Protein AF-A0A7J4F9E7-F1 (afdb_monomer_lite)

Radius of gyration: 16.13 Å; chains: 1; bounding box: 40×28×44 Å

Secondary structure (DSSP, 8-state):
-HHHH-TTS------TTT-HHHHHHHT--SSSEEEEEETTEEEEEEES---HHHHHHHHHHHHHHHHHHHHHTEEE-HHHHHHHHHTTTEETTEEEEESSPTTHHHHHHHHSB-TTSSEEETT--

Structure (mmCIF, N/CA/C/O backbone):
data_AF-A0A7J4F9E7-F1
#
_entry.id   AF-A0A7J4F9E7-F1
#
loop_
_atom_site.group_PDB
_atom_site.id
_atom_site.type_symbol
_atom_site.label_atom_id
_atom_site.label_alt_id
_atom_site.label_comp_id
_atom_site.label_asym_id
_atom_site.label_entity_id
_atom_site.label_seq_id
_atom_site.pdbx_PDB_ins_code
_atom_site.Cartn_x
_atom_site.Cartn_y
_atom_site.Cartn_z
_atom_site.occupancy
_atom_site.B_iso_or_equiv
_atom_site.auth_seq_id
_atom_site.auth_comp_id
_atom_site.auth_asym_id
_atom_site.auth_atom_id
_atom_site.pdbx_PDB_model_num
ATOM 1 N N . GLU A 1 1 ? 17.725 -8.819 -1.783 1.00 84.94 1 GLU A N 1
ATOM 2 C CA . GLU A 1 1 ? 17.700 -8.493 -0.337 1.00 84.94 1 GLU A CA 1
ATOM 3 C C . GLU A 1 1 ? 16.327 -8.018 0.154 1.00 84.94 1 GLU A C 1
ATOM 5 O O . GLU A 1 1 ? 15.883 -8.570 1.147 1.00 84.94 1 GLU A O 1
ATOM 10 N N . LEU A 1 2 ? 15.626 -7.083 -0.514 1.00 90.81 2 LEU A N 1
ATOM 11 C CA . LEU A 1 2 ? 14.248 -6.690 -0.135 1.00 90.81 2 LEU A CA 1
ATOM 12 C C . LEU A 1 2 ? 13.309 -7.898 0.024 1.00 90.81 2 LEU A C 1
ATOM 14 O O . LEU A 1 2 ? 12.782 -8.107 1.107 1.00 90.81 2 LEU A O 1
ATOM 18 N N . LYS A 1 3 ? 13.234 -8.772 -0.989 1.00 92.44 3 LYS A N 1
ATOM 19 C CA . LYS A 1 3 ? 12.479 -10.040 -0.933 1.00 92.44 3 LYS A CA 1
ATOM 20 C C . LYS A 1 3 ? 12.821 -10.930 0.273 1.00 92.44 3 LYS A C 1
ATOM 22 O O . LYS A 1 3 ? 11.971 -11.655 0.761 1.00 92.44 3 LYS A O 1
ATOM 27 N N . ARG A 1 4 ? 14.068 -10.889 0.760 1.00 92.44 4 ARG A N 1
ATOM 28 C CA . ARG A 1 4 ? 14.501 -11.675 1.930 1.00 92.44 4 ARG A CA 1
ATOM 29 C C . ARG A 1 4 ? 14.028 -11.047 3.244 1.00 92.44 4 ARG A C 1
ATOM 31 O O . ARG A 1 4 ? 13.776 -11.772 4.193 1.00 92.44 4 ARG A O 1
ATOM 38 N N . ARG A 1 5 ? 13.961 -9.713 3.306 1.00 93.50 5 ARG A N 1
ATOM 39 C CA . ARG A 1 5 ? 13.523 -8.962 4.494 1.00 93.50 5 ARG A CA 1
ATOM 40 C C . ARG A 1 5 ? 12.004 -8.860 4.612 1.00 93.50 5 ARG A C 1
ATOM 42 O O . ARG A 1 5 ? 11.517 -8.751 5.725 1.00 93.50 5 ARG A O 1
ATOM 49 N N . HIS A 1 6 ? 11.297 -8.954 3.490 1.00 94.12 6 HIS A N 1
ATOM 50 C CA . HIS A 1 6 ? 9.839 -8.890 3.415 1.00 94.12 6 HIS A CA 1
ATOM 51 C C . HIS A 1 6 ? 9.303 -10.143 2.704 1.00 94.12 6 HIS A C 1
ATOM 53 O O . HIS A 1 6 ? 8.900 -10.058 1.542 1.00 94.12 6 HIS A O 1
ATOM 59 N N . PRO A 1 7 ? 9.368 -11.324 3.350 1.00 93.06 7 PRO A N 1
ATOM 60 C CA . PRO A 1 7 ? 8.967 -12.590 2.731 1.00 93.06 7 PRO A CA 1
ATOM 61 C C . PRO A 1 7 ? 7.466 -12.652 2.412 1.00 93.06 7 PRO A C 1
ATOM 63 O O . PRO A 1 7 ? 7.075 -13.354 1.484 1.00 93.06 7 PRO A O 1
ATOM 66 N N . ASP A 1 8 ? 6.649 -11.881 3.133 1.00 90.62 8 ASP A N 1
ATOM 67 C CA . ASP A 1 8 ? 5.192 -11.835 2.970 1.00 90.62 8 ASP A CA 1
ATOM 68 C C . ASP A 1 8 ? 4.737 -10.905 1.832 1.00 90.62 8 ASP A C 1
ATOM 70 O O . ASP A 1 8 ? 3.548 -10.822 1.525 1.00 90.62 8 ASP A O 1
ATOM 74 N N . VAL A 1 9 ? 5.674 -10.196 1.192 1.00 93.38 9 VAL A N 1
ATOM 75 C CA . VAL A 1 9 ? 5.394 -9.310 0.059 1.00 93.38 9 VAL A CA 1
ATOM 76 C C . VAL A 1 9 ? 5.830 -9.999 -1.234 1.00 93.38 9 VAL A C 1
ATOM 78 O O . VAL A 1 9 ? 7.023 -10.260 -1.411 1.00 93.38 9 VAL A O 1
ATOM 81 N N . PRO A 1 10 ? 4.910 -10.284 -2.173 1.00 94.31 10 PRO A N 1
ATOM 82 C CA . PRO A 1 10 ? 5.269 -10.847 -3.468 1.00 94.31 10 PRO A CA 1
ATOM 83 C C . PRO A 1 10 ? 6.148 -9.888 -4.281 1.00 94.31 10 PRO A C 1
ATOM 85 O O . PRO A 1 10 ? 5.839 -8.708 -4.432 1.00 94.31 10 PRO A O 1
ATOM 88 N N . PHE A 1 11 ? 7.235 -10.420 -4.844 1.00 95.38 11 PHE A N 1
ATOM 89 C CA . PHE A 1 11 ? 8.083 -9.719 -5.809 1.00 95.38 11 PHE A CA 1
ATOM 90 C C . PHE A 1 11 ? 8.081 -10.490 -7.120 1.00 95.38 11 PHE A C 1
ATOM 92 O O . PHE A 1 11 ? 8.497 -11.652 -7.153 1.00 95.38 11 PHE A O 1
ATOM 99 N N . GLU A 1 12 ? 7.685 -9.810 -8.188 1.00 94.12 12 GLU A N 1
ATOM 100 C CA . GLU A 1 12 ? 7.637 -10.348 -9.540 1.00 94.12 12 GLU A CA 1
ATOM 101 C C . GLU A 1 12 ? 8.509 -9.491 -10.458 1.00 94.12 12 GLU A C 1
ATOM 103 O O . GLU A 1 12 ? 8.449 -8.261 -10.420 1.00 94.12 12 GLU A O 1
ATOM 108 N N . MET A 1 13 ? 9.362 -10.144 -11.249 1.00 93.69 13 MET A N 1
ATOM 109 C CA . MET A 1 13 ? 10.091 -9.489 -12.332 1.00 93.69 13 MET A CA 1
ATOM 110 C C . MET A 1 13 ? 9.351 -9.778 -13.627 1.00 93.69 13 MET A C 1
ATOM 112 O O . MET A 1 13 ? 9.126 -10.940 -13.957 1.00 93.69 13 MET A O 1
ATOM 116 N N . VAL A 1 14 ? 8.998 -8.721 -14.348 1.00 94.06 14 VAL A N 1
ATOM 117 C CA . VAL A 1 14 ? 8.231 -8.808 -15.589 1.00 94.06 14 VAL A CA 1
ATOM 118 C C . VAL A 1 14 ? 9.104 -8.318 -16.736 1.00 94.06 14 VAL A C 1
ATOM 120 O O . VAL A 1 14 ? 9.649 -7.217 -16.677 1.00 94.06 14 VAL A O 1
ATOM 123 N N . ASP A 1 15 ? 9.214 -9.137 -17.778 1.00 94.88 15 ASP A N 1
ATOM 124 C CA . ASP A 1 15 ? 9.768 -8.738 -19.070 1.00 94.88 15 ASP A CA 1
ATOM 125 C C . ASP A 1 15 ? 8.682 -7.990 -19.862 1.00 94.88 15 ASP A C 1
ATOM 127 O O . ASP A 1 15 ? 7.685 -8.577 -20.287 1.00 94.88 15 ASP A O 1
ATOM 131 N N . VAL A 1 16 ? 8.840 -6.676 -20.011 1.00 94.44 16 VAL A N 1
ATOM 132 C CA . VAL A 1 16 ? 7.828 -5.822 -20.651 1.00 94.44 16 VAL A CA 1
ATOM 133 C C . VAL A 1 16 ? 7.722 -6.050 -22.156 1.00 94.44 16 VAL A C 1
ATOM 135 O O . VAL A 1 16 ? 6.640 -5.850 -22.705 1.00 94.44 16 VAL A O 1
ATOM 138 N N . ASP A 1 17 ? 8.786 -6.535 -22.802 1.00 93.62 17 ASP A N 1
ATOM 139 C CA . ASP A 1 17 ? 8.789 -6.822 -24.239 1.00 93.62 17 ASP A CA 1
ATOM 140 C C . ASP A 1 17 ? 7.937 -8.062 -24.540 1.00 93.62 17 ASP A C 1
ATOM 142 O O . ASP A 1 17 ? 7.280 -8.153 -25.577 1.00 93.62 17 ASP A O 1
ATOM 146 N N . ARG A 1 18 ? 7.888 -9.009 -23.593 1.00 96.81 18 ARG A N 1
ATOM 147 C CA . ARG A 1 18 ? 7.022 -10.200 -23.659 1.00 96.81 18 ARG A CA 1
ATOM 148 C C . ARG A 1 18 ? 5.598 -9.954 -23.167 1.00 96.81 18 ARG A C 1
ATOM 150 O O . ARG A 1 18 ?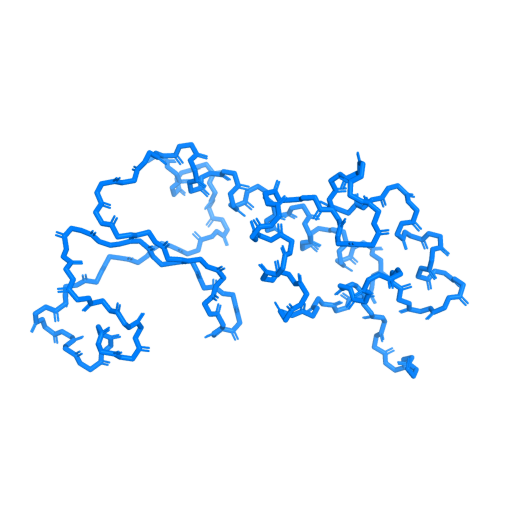 4.707 -10.744 -23.472 1.00 96.81 18 ARG A O 1
ATOM 157 N N . HIS A 1 19 ? 5.376 -8.884 -22.406 1.00 94.62 19 HIS A N 1
ATOM 158 C CA . HIS A 1 19 ? 4.084 -8.552 -21.804 1.00 94.62 19 HIS A CA 1
ATOM 159 C C . HIS A 1 19 ? 3.662 -7.093 -22.083 1.00 94.62 19 HIS A C 1
ATOM 161 O O . HIS A 1 19 ? 3.389 -6.343 -21.136 1.00 94.62 19 HIS A O 1
ATOM 167 N N . PRO A 1 20 ? 3.547 -6.676 -23.361 1.00 92.94 20 PRO A N 1
ATOM 168 C CA . PRO A 1 20 ? 3.282 -5.282 -23.727 1.00 92.94 20 PRO A CA 1
ATOM 169 C C . PRO A 1 20 ? 1.936 -4.768 -23.197 1.00 92.94 20 PRO A C 1
ATOM 171 O O . PRO A 1 20 ? 1.852 -3.636 -22.724 1.00 92.94 20 PRO A O 1
ATOM 174 N N . ASP A 1 21 ? 0.895 -5.608 -23.166 1.00 93.88 21 ASP A N 1
ATOM 175 C CA . ASP A 1 21 ? -0.412 -5.233 -22.607 1.00 93.88 21 ASP A CA 1
ATOM 176 C C . ASP A 1 21 ? -0.334 -4.925 -21.109 1.00 93.88 21 ASP A C 1
ATOM 178 O O . ASP A 1 21 ? -0.999 -4.018 -20.607 1.00 93.88 21 ASP A O 1
ATOM 182 N N . LEU A 1 22 ? 0.477 -5.686 -20.368 1.00 91.88 22 LEU A N 1
ATOM 183 C CA . LEU A 1 22 ? 0.668 -5.468 -18.938 1.00 91.88 22 LEU A CA 1
ATOM 184 C C . LEU A 1 22 ? 1.453 -4.175 -18.698 1.00 91.88 22 LEU A C 1
ATOM 186 O O . LEU A 1 22 ? 1.057 -3.377 -17.846 1.00 91.88 22 LEU A O 1
ATOM 190 N N . ALA A 1 23 ? 2.506 -3.941 -19.485 1.00 91.88 23 ALA A N 1
ATOM 191 C CA . ALA A 1 23 ? 3.266 -2.696 -19.465 1.00 91.88 23 ALA A CA 1
ATOM 192 C C . ALA A 1 23 ? 2.357 -1.486 -19.741 1.00 91.88 23 ALA A C 1
ATOM 194 O O . ALA A 1 23 ? 2.328 -0.551 -18.938 1.00 91.88 23 ALA A O 1
ATOM 195 N N . ALA A 1 24 ? 1.529 -1.548 -20.790 1.00 91.81 24 ALA A N 1
ATOM 196 C CA . ALA A 1 24 ? 0.576 -0.500 -21.145 1.00 91.81 24 ALA A CA 1
ATOM 197 C C . ALA A 1 24 ? -0.468 -0.257 -20.041 1.00 91.81 24 ALA A C 1
ATOM 199 O O . ALA A 1 24 ? -0.643 0.879 -19.600 1.00 91.81 24 ALA A O 1
ATOM 200 N N . ARG A 1 25 ? -1.109 -1.315 -19.513 1.00 91.25 25 ARG A N 1
ATOM 201 C CA . ARG A 1 25 ? -2.088 -1.203 -18.408 1.00 91.25 25 ARG A CA 1
ATOM 202 C C . ARG A 1 25 ? -1.503 -0.532 -17.169 1.00 91.25 25 ARG A C 1
ATOM 204 O O . ARG A 1 25 ? -2.200 0.202 -16.468 1.00 91.25 25 ARG A O 1
ATOM 211 N N . HIS A 1 26 ? -0.232 -0.789 -16.881 1.00 91.62 26 HIS A N 1
ATOM 212 C CA . HIS A 1 26 ? 0.441 -0.202 -15.733 1.00 91.62 26 HIS A CA 1
ATOM 213 C C . HIS A 1 26 ? 1.160 1.121 -16.036 1.00 91.62 26 HIS A C 1
ATOM 215 O O . HIS A 1 26 ? 1.621 1.759 -15.085 1.00 91.62 26 HIS A O 1
ATOM 221 N N . GLY A 1 27 ? 1.170 1.587 -17.289 1.00 89.69 27 GLY A N 1
ATOM 222 C CA . GLY A 1 27 ? 1.801 2.840 -17.713 1.00 89.69 27 GLY A CA 1
ATOM 223 C C . GLY A 1 27 ? 3.329 2.791 -17.676 1.00 89.69 27 GLY A C 1
ATOM 224 O O . GLY A 1 27 ? 3.962 3.748 -17.237 1.00 89.69 27 GLY A O 1
ATOM 225 N N . VAL A 1 28 ? 3.925 1.653 -18.041 1.00 93.19 28 VAL A N 1
ATOM 226 C CA . VAL A 1 28 ? 5.381 1.504 -18.161 1.00 93.19 28 VAL A CA 1
ATOM 227 C C . VAL A 1 28 ? 5.808 1.934 -19.559 1.00 93.19 28 VAL A C 1
ATOM 229 O O . VAL A 1 28 ? 5.612 1.205 -20.523 1.00 93.19 28 VAL A O 1
ATOM 232 N N . GLU A 1 29 ? 6.403 3.120 -19.649 1.00 90.06 29 GLU A N 1
ATOM 233 C CA . GLU A 1 29 ? 6.900 3.696 -20.910 1.00 90.06 29 GLU A CA 1
ATOM 234 C C . GLU A 1 29 ? 8.419 3.540 -21.077 1.00 90.06 29 GLU A C 1
ATOM 236 O O . GLU A 1 29 ? 8.953 3.692 -22.170 1.00 90.06 29 GLU A O 1
ATOM 241 N N . SER A 1 30 ? 9.137 3.254 -19.989 1.00 90.25 30 SER A N 1
ATOM 242 C CA . SER A 1 30 ? 10.586 3.046 -20.000 1.00 90.25 30 SER A CA 1
ATOM 243 C C . SER A 1 30 ? 11.014 2.073 -18.905 1.00 90.25 30 SER A C 1
ATOM 245 O O . SER A 1 30 ? 10.376 1.973 -17.853 1.00 90.25 30 SER A O 1
ATOM 247 N N . VAL A 1 31 ? 12.110 1.358 -19.161 1.00 92.56 31 VAL A N 1
ATOM 248 C CA . VAL A 1 31 ? 12.748 0.438 -18.212 1.00 92.56 31 VAL A CA 1
ATOM 249 C C . VAL A 1 31 ? 14.077 1.014 -17.701 1.00 92.56 31 VAL A C 1
ATOM 251 O O . VAL A 1 31 ? 14.758 1.720 -18.445 1.00 92.56 31 VAL A O 1
ATOM 254 N N . PRO A 1 32 ? 14.482 0.714 -16.450 1.00 93.38 32 PRO A N 1
ATOM 255 C CA . PRO A 1 32 ? 13.752 -0.070 -15.449 1.00 93.38 32 PRO A CA 1
ATOM 256 C C . PRO A 1 32 ? 12.585 0.711 -14.822 1.00 93.38 32 PRO A C 1
ATOM 258 O O . PRO A 1 32 ? 12.648 1.930 -14.684 1.00 93.38 32 PRO A O 1
ATOM 261 N N . ALA A 1 33 ? 11.544 -0.003 -14.386 1.00 93.88 33 ALA A N 1
ATOM 262 C CA . ALA A 1 33 ? 10.432 0.556 -13.619 1.00 93.88 33 ALA A CA 1
ATOM 263 C C . ALA A 1 33 ? 10.068 -0.360 -12.442 1.00 93.88 33 ALA A C 1
ATOM 265 O O . ALA A 1 33 ? 10.157 -1.582 -12.541 1.00 93.88 33 ALA A O 1
ATOM 266 N N . VAL A 1 34 ? 9.642 0.233 -11.326 1.00 95.38 34 VAL A N 1
ATOM 267 C CA . VAL A 1 34 ? 9.121 -0.493 -10.157 1.00 95.38 34 VAL A CA 1
ATOM 268 C C . VAL A 1 34 ? 7.726 0.017 -9.842 1.00 95.38 34 VAL A C 1
ATOM 270 O O . VAL A 1 34 ? 7.517 1.218 -9.660 1.00 95.38 34 VAL A O 1
ATOM 273 N N . ILE A 1 35 ? 6.766 -0.899 -9.745 1.00 95.56 35 ILE A N 1
ATOM 274 C CA . ILE A 1 35 ? 5.367 -0.581 -9.466 1.00 95.56 35 ILE A CA 1
ATOM 275 C C . ILE A 1 35 ? 4.948 -1.312 -8.201 1.00 95.56 35 ILE A C 1
ATOM 277 O O . ILE A 1 35 ? 5.108 -2.522 -8.089 1.00 95.56 35 ILE A O 1
ATOM 281 N N . VAL A 1 36 ? 4.415 -0.559 -7.243 1.00 95.75 36 VAL A N 1
ATOM 282 C CA . VAL A 1 36 ? 3.866 -1.105 -6.001 1.00 95.75 36 VAL A CA 1
ATOM 283 C C . VAL A 1 36 ? 2.356 -1.172 -6.149 1.00 95.75 36 VAL A C 1
ATOM 285 O O . VAL A 1 36 ? 1.714 -0.149 -6.396 1.00 95.75 36 VAL A O 1
ATOM 288 N N . VAL A 1 37 ? 1.797 -2.368 -5.992 1.00 94.94 37 VAL A N 1
ATOM 289 C CA . VAL A 1 37 ? 0.366 -2.652 -6.151 1.00 94.94 37 VAL A CA 1
ATOM 290 C C . VAL A 1 37 ? -0.184 -3.222 -4.847 1.00 94.94 37 VAL A C 1
ATOM 292 O O . VAL A 1 37 ? 0.504 -3.970 -4.158 1.00 94.94 37 VAL A O 1
ATOM 295 N N . ARG A 1 38 ? -1.424 -2.868 -4.508 1.00 94.38 38 ARG A N 1
ATOM 296 C CA . ARG A 1 38 ? -2.190 -3.443 -3.396 1.00 94.38 38 ARG A CA 1
ATOM 297 C C . ARG A 1 38 ? -3.620 -3.669 -3.860 1.00 94.38 38 ARG A C 1
ATOM 299 O O . ARG A 1 38 ? -4.231 -2.727 -4.349 1.00 94.38 38 ARG A O 1
ATOM 306 N N . ASP A 1 39 ? -4.148 -4.880 -3.713 1.00 92.69 39 ASP A N 1
ATOM 307 C CA . ASP A 1 39 ? -5.523 -5.232 -4.109 1.00 92.69 39 ASP A CA 1
ATOM 308 C C . ASP A 1 39 ? -5.871 -4.802 -5.554 1.00 92.69 39 ASP A C 1
ATOM 310 O O . ASP A 1 39 ? -6.956 -4.302 -5.832 1.00 92.69 39 ASP A O 1
ATOM 314 N N . GLY A 1 40 ? -4.908 -4.922 -6.478 1.00 91.81 40 GLY A N 1
ATOM 315 C CA . GLY A 1 40 ? -5.038 -4.481 -7.876 1.00 91.81 40 GLY A CA 1
ATOM 316 C C . GLY A 1 40 ? -4.844 -2.975 -8.115 1.00 91.81 40 GLY A C 1
ATOM 317 O O . GLY A 1 40 ? -4.654 -2.552 -9.254 1.00 91.81 40 GLY A O 1
ATOM 318 N N . ASP A 1 41 ? -4.804 -2.153 -7.066 1.00 93.31 41 ASP A N 1
ATOM 319 C CA . ASP A 1 41 ? -4.577 -0.713 -7.160 1.00 93.31 41 ASP A CA 1
ATOM 320 C C . ASP A 1 41 ? -3.086 -0.350 -7.131 1.00 93.31 41 ASP A C 1
ATOM 322 O O . ASP A 1 41 ? -2.345 -0.710 -6.214 1.00 93.31 41 ASP A O 1
ATOM 326 N N . VAL A 1 42 ? -2.644 0.476 -8.083 1.00 95.50 42 VAL A N 1
ATOM 327 C CA . VAL A 1 42 ? -1.270 1.006 -8.090 1.00 95.50 42 VAL A CA 1
ATOM 328 C C . VAL A 1 42 ? -1.079 2.043 -6.980 1.00 95.50 42 VAL A C 1
ATOM 330 O O . VAL A 1 42 ? -1.610 3.149 -7.051 1.00 95.50 42 VAL A O 1
ATOM 333 N N . MET A 1 43 ? -0.280 1.722 -5.968 1.00 96.06 43 MET A N 1
ATOM 334 C CA . MET A 1 43 ? 0.038 2.624 -4.858 1.00 96.06 43 MET A CA 1
ATOM 335 C C . MET A 1 43 ? 1.134 3.626 -5.217 1.00 96.06 43 MET A C 1
ATOM 337 O O . MET A 1 43 ? 1.039 4.796 -4.849 1.00 96.06 43 MET A O 1
ATOM 341 N N . GLN A 1 44 ? 2.167 3.177 -5.933 1.00 95.50 44 GLN A N 1
ATOM 342 C CA . GLN A 1 44 ? 3.277 4.022 -6.365 1.00 95.50 44 GLN A CA 1
ATOM 343 C C . GLN A 1 44 ? 3.925 3.477 -7.636 1.00 95.50 44 GLN A C 1
ATOM 345 O O . GLN A 1 44 ? 3.990 2.263 -7.832 1.00 95.50 44 GLN A O 1
ATOM 350 N N . ARG A 1 45 ? 4.453 4.386 -8.460 1.00 94.88 45 ARG A N 1
ATOM 351 C CA . ARG A 1 45 ? 5.323 4.066 -9.595 1.00 94.88 45 ARG A CA 1
ATOM 352 C C . ARG A 1 45 ? 6.677 4.739 -9.422 1.00 94.88 45 ARG A C 1
ATOM 354 O O . ARG A 1 45 ? 6.754 5.898 -9.017 1.00 94.88 45 ARG A O 1
ATOM 361 N N . PHE A 1 46 ? 7.731 4.015 -9.757 1.00 93.69 46 PHE A N 1
ATOM 362 C CA . PHE A 1 46 ? 9.079 4.537 -9.888 1.00 93.69 46 PHE A CA 1
ATOM 363 C C . PHE A 1 46 ? 9.554 4.261 -11.308 1.00 93.69 46 PHE A C 1
ATOM 365 O O . PHE A 1 46 ? 9.641 3.101 -11.706 1.00 93.69 46 PHE A O 1
ATOM 372 N N . THR A 1 47 ? 9.855 5.321 -12.048 1.00 92.31 47 THR A N 1
ATOM 373 C CA . THR A 1 47 ? 10.437 5.235 -13.389 1.00 92.31 47 THR A CA 1
ATOM 374 C C . THR A 1 47 ? 11.935 5.493 -13.289 1.00 92.31 47 THR A C 1
ATOM 376 O O . THR A 1 47 ? 12.356 6.444 -12.626 1.00 92.31 47 THR A O 1
ATOM 379 N N . GLY A 1 48 ? 12.733 4.645 -13.932 1.00 90.06 48 GLY A N 1
ATOM 380 C CA . GLY A 1 48 ? 14.187 4.679 -13.866 1.00 90.06 48 GLY A CA 1
ATOM 381 C C . GLY A 1 48 ? 14.762 4.042 -12.592 1.00 90.06 48 GLY A C 1
ATOM 382 O O . GLY A 1 48 ? 14.046 3.418 -11.801 1.00 90.06 48 GLY A O 1
ATOM 383 N N . PRO A 1 49 ? 16.084 4.175 -12.381 1.00 91.19 49 PRO A N 1
ATOM 384 C CA . PRO A 1 49 ? 16.758 3.608 -11.219 1.00 91.19 49 PRO A CA 1
ATOM 385 C C . PRO A 1 49 ? 16.165 4.125 -9.901 1.00 91.19 49 PRO A C 1
ATOM 387 O O . PRO A 1 49 ? 16.147 5.327 -9.631 1.00 91.19 49 PRO A O 1
ATOM 390 N N . VAL A 1 50 ? 15.705 3.209 -9.046 1.00 91.81 50 VAL A N 1
ATOM 391 C CA . VAL A 1 50 ? 15.133 3.536 -7.736 1.00 91.81 50 VAL A CA 1
ATOM 392 C C . VAL A 1 50 ? 16.066 3.104 -6.610 1.00 91.81 50 VAL A C 1
ATOM 394 O O . VAL A 1 50 ? 16.585 1.990 -6.588 1.00 91.81 50 VAL A O 1
ATOM 397 N N . GLN A 1 51 ? 16.257 3.986 -5.628 1.00 93.19 51 GLN A N 1
ATOM 398 C CA . GLN A 1 51 ? 16.965 3.628 -4.404 1.00 93.19 51 GLN A CA 1
ATOM 399 C C . GLN A 1 51 ? 16.144 2.620 -3.602 1.00 93.19 51 GLN A C 1
ATOM 401 O O . GLN A 1 51 ? 14.981 2.872 -3.279 1.00 93.19 51 GLN A O 1
ATOM 406 N N . ARG A 1 52 ? 16.789 1.526 -3.198 1.00 92.44 52 ARG A N 1
ATOM 407 C CA . ARG A 1 52 ? 16.205 0.469 -2.364 1.00 92.44 52 ARG A CA 1
ATOM 408 C C . ARG A 1 52 ? 15.411 1.017 -1.170 1.00 92.44 52 ARG A C 1
ATOM 410 O O . ARG A 1 52 ? 14.274 0.605 -0.967 1.00 92.44 52 ARG A O 1
ATOM 417 N N . ALA A 1 53 ? 15.976 1.981 -0.441 1.00 93.25 53 ALA A N 1
ATOM 41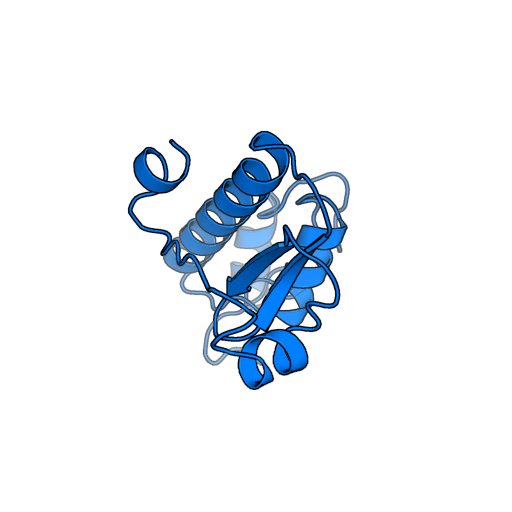8 C CA . ALA A 1 53 ? 15.350 2.578 0.740 1.00 93.25 53 ALA A CA 1
ATOM 419 C C . ALA A 1 53 ? 13.960 3.176 0.454 1.00 93.25 53 ALA A C 1
ATOM 421 O O . ALA A 1 53 ? 13.076 3.111 1.301 1.00 93.25 53 ALA A O 1
ATOM 422 N N . ARG A 1 54 ? 13.727 3.713 -0.754 1.00 93.69 54 ARG A N 1
ATOM 423 C CA . ARG A 1 54 ? 12.415 4.268 -1.126 1.00 93.69 54 ARG A CA 1
ATOM 424 C C . ARG A 1 54 ? 11.351 3.188 -1.282 1.00 93.69 54 ARG A C 1
ATOM 426 O O . ARG A 1 54 ? 10.202 3.432 -0.929 1.00 93.69 54 ARG A O 1
ATOM 433 N N . VAL A 1 55 ? 11.727 2.027 -1.817 1.00 94.94 55 VAL A N 1
ATOM 434 C CA . VAL A 1 55 ? 10.825 0.874 -1.935 1.00 94.94 55 VAL A CA 1
ATOM 435 C C . VAL A 1 55 ? 10.576 0.277 -0.549 1.00 94.94 55 VAL A C 1
ATOM 437 O O . VAL A 1 55 ? 9.431 0.021 -0.198 1.00 94.94 55 VAL A O 1
ATOM 440 N N . GLU A 1 56 ? 11.624 0.160 0.270 1.00 95.62 56 GLU A N 1
ATOM 441 C CA . GLU A 1 56 ? 11.546 -0.345 1.648 1.00 95.62 56 GLU A CA 1
ATOM 442 C C . GLU A 1 56 ? 10.597 0.495 2.517 1.00 95.62 56 GLU A C 1
ATOM 444 O O . GLU A 1 56 ? 9.673 -0.052 3.102 1.00 95.62 56 GLU A O 1
ATOM 449 N N . THR A 1 57 ? 10.690 1.833 2.485 1.00 95.44 57 THR A N 1
ATOM 450 C CA . THR A 1 57 ? 9.756 2.708 3.224 1.00 95.44 57 THR A CA 1
ATOM 451 C C . THR A 1 57 ? 8.284 2.484 2.852 1.00 95.44 57 THR A C 1
ATOM 453 O O . THR A 1 57 ? 7.402 2.659 3.697 1.00 95.44 57 THR A O 1
ATOM 456 N N . LEU A 1 58 ? 7.985 2.137 1.594 1.00 96.38 58 LEU A N 1
ATOM 457 C CA . LEU A 1 58 ? 6.611 1.841 1.179 1.00 96.38 58 LEU A CA 1
ATOM 458 C C . LEU A 1 58 ? 6.131 0.497 1.703 1.00 96.38 58 LEU A C 1
ATOM 460 O O . LEU A 1 58 ? 4.978 0.403 2.119 1.00 96.38 58 LEU A O 1
ATOM 464 N N . ILE A 1 59 ? 7.006 -0.506 1.700 1.00 96.44 59 ILE A N 1
ATOM 465 C CA . ILE A 1 59 ? 6.698 -1.814 2.268 1.00 96.44 59 ILE A CA 1
ATOM 466 C C . ILE A 1 59 ? 6.442 -1.668 3.772 1.00 96.44 59 ILE A C 1
ATOM 468 O O . ILE A 1 59 ? 5.367 -2.039 4.233 1.00 96.44 59 ILE A O 1
ATOM 472 N N . ASP A 1 60 ? 7.333 -0.989 4.500 1.00 96.44 60 ASP A N 1
ATOM 473 C CA . ASP A 1 60 ? 7.186 -0.727 5.937 1.00 96.44 60 ASP A CA 1
ATOM 474 C C . ASP A 1 60 ? 5.897 0.053 6.260 1.00 96.44 60 ASP A C 1
ATOM 476 O O . ASP A 1 60 ? 5.267 -0.118 7.306 1.00 96.44 60 ASP A O 1
ATOM 480 N N . LEU A 1 61 ? 5.490 0.985 5.390 1.00 97.25 61 LEU A N 1
ATOM 481 C CA . LEU A 1 61 ? 4.205 1.674 5.523 1.00 97.25 61 LEU A CA 1
ATOM 482 C C . LEU A 1 61 ? 3.033 0.706 5.327 1.00 97.25 61 LEU A C 1
ATOM 484 O O . LEU A 1 61 ? 2.103 0.737 6.133 1.00 97.25 61 LEU A O 1
ATOM 488 N N . GLY A 1 62 ? 3.077 -0.127 4.287 1.00 96.81 62 GLY A N 1
ATOM 489 C CA . GLY A 1 62 ? 2.069 -1.147 4.016 1.00 96.81 62 GLY A CA 1
ATOM 490 C C . GLY A 1 62 ? 1.904 -2.100 5.195 1.00 96.81 62 GLY A C 1
ATOM 491 O O . GLY A 1 62 ? 0.811 -2.201 5.740 1.00 96.81 62 GLY A O 1
ATOM 492 N N . GLU A 1 63 ? 2.993 -2.701 5.671 1.00 96.19 63 GLU A N 1
ATOM 493 C CA . GLU A 1 63 ? 2.997 -3.631 6.806 1.00 96.19 63 GLU A CA 1
ATOM 494 C C . GLU A 1 63 ? 2.422 -3.003 8.084 1.00 96.19 63 GLU A C 1
ATOM 496 O O . GLU A 1 63 ? 1.602 -3.623 8.768 1.00 96.19 63 GLU A O 1
ATOM 501 N N . ARG A 1 64 ? 2.786 -1.749 8.397 1.00 96.44 64 ARG A N 1
ATOM 502 C CA . ARG A 1 64 ? 2.223 -1.015 9.546 1.00 96.44 64 ARG A CA 1
ATOM 503 C C . ARG A 1 64 ? 0.724 -0.774 9.400 1.00 96.44 64 ARG A C 1
ATOM 505 O O . ARG A 1 64 ? -0.019 -0.934 10.369 1.00 96.44 64 ARG A O 1
ATOM 512 N N . VAL A 1 65 ? 0.279 -0.365 8.212 1.00 97.69 65 VAL A N 1
ATOM 513 C CA . VAL A 1 65 ? -1.135 -0.093 7.921 1.00 97.69 65 VAL A CA 1
ATOM 514 C C . VAL A 1 65 ? -1.952 -1.388 7.977 1.00 97.69 65 VAL A C 1
ATOM 516 O O . VAL A 1 65 ? -2.972 -1.415 8.662 1.00 97.69 65 VAL A O 1
ATOM 519 N N . GLU A 1 66 ? -1.482 -2.466 7.352 1.00 96.81 66 GLU A N 1
ATOM 520 C CA . GLU A 1 66 ? -2.113 -3.794 7.380 1.00 96.81 66 GLU A CA 1
ATOM 521 C C . GLU A 1 66 ? -2.204 -4.357 8.800 1.00 96.81 66 GLU A C 1
ATOM 523 O O . GLU A 1 66 ? -3.265 -4.801 9.242 1.00 96.81 66 GLU A O 1
ATOM 528 N N . SER A 1 67 ? -1.108 -4.284 9.560 1.00 97.19 67 SER A N 1
ATOM 529 C CA . SER A 1 67 ? -1.074 -4.768 10.944 1.00 97.19 67 SER A CA 1
ATOM 530 C C . SER A 1 67 ? -2.076 -4.022 11.820 1.00 97.19 67 SER A C 1
ATOM 532 O O . SER A 1 67 ? -2.815 -4.637 12.588 1.00 97.19 67 SER A O 1
ATOM 534 N N . PHE A 1 68 ? -2.162 -2.698 11.677 1.00 98.06 68 PHE A N 1
ATOM 535 C CA . PHE A 1 68 ? -3.131 -1.897 12.418 1.00 98.06 68 PHE A CA 1
ATOM 536 C C . PHE A 1 68 ? -4.576 -2.203 12.011 1.00 98.06 68 PHE A C 1
ATOM 538 O O . PHE A 1 68 ? -5.452 -2.305 12.874 1.00 98.06 68 PHE A O 1
ATOM 545 N N . ALA A 1 69 ? -4.837 -2.371 10.713 1.00 97.56 69 ALA A N 1
ATOM 546 C CA . ALA A 1 69 ? -6.159 -2.725 10.213 1.00 97.56 69 ALA A CA 1
ATOM 547 C C . ALA A 1 69 ? -6.633 -4.065 10.791 1.00 97.56 69 ALA A C 1
ATOM 549 O O . ALA A 1 69 ? -7.738 -4.147 11.331 1.00 97.56 69 ALA A O 1
ATOM 550 N N . ARG A 1 70 ? -5.746 -5.068 10.802 1.00 96.44 70 ARG A N 1
ATOM 551 C CA . ARG A 1 70 ? -5.985 -6.376 11.423 1.00 96.44 70 ARG A CA 1
ATOM 552 C C . ARG A 1 70 ? -6.300 -6.257 12.914 1.00 96.44 70 ARG A C 1
ATOM 554 O O . ARG A 1 70 ? -7.319 -6.773 13.359 1.00 96.44 70 ARG A O 1
ATOM 561 N N . LEU A 1 71 ? -5.470 -5.538 13.674 1.00 96.31 71 LEU A N 1
ATOM 562 C CA . LEU A 1 71 ? -5.648 -5.359 15.123 1.00 96.31 71 LEU A CA 1
ATOM 563 C C . LEU A 1 71 ? -6.945 -4.626 15.487 1.00 96.31 71 LEU A C 1
ATOM 565 O O . LEU A 1 71 ? -7.511 -4.856 16.551 1.00 96.31 71 LEU A O 1
ATOM 569 N N . THR A 1 72 ? -7.414 -3.729 14.620 1.00 95.62 72 THR A N 1
ATOM 570 C CA . THR A 1 72 ? -8.617 -2.920 14.869 1.00 95.62 72 THR A CA 1
ATOM 571 C C . THR A 1 72 ? -9.887 -3.486 14.237 1.00 95.62 72 THR A C 1
ATOM 573 O O . THR A 1 72 ? -10.960 -2.902 14.422 1.00 95.62 72 THR A O 1
ATOM 576 N N . GLY A 1 73 ? -9.788 -4.599 13.500 1.00 95.38 73 GLY A N 1
ATOM 577 C CA . GLY A 1 73 ? -10.905 -5.170 12.747 1.00 95.38 73 GLY A CA 1
ATOM 578 C C . GLY A 1 73 ? -11.452 -4.200 11.696 1.00 95.38 73 GLY A C 1
ATOM 579 O O . GLY A 1 73 ? -12.667 -4.047 11.559 1.00 95.38 73 GLY A O 1
ATOM 580 N N . THR A 1 74 ? -10.569 -3.474 11.007 1.00 97.31 74 THR A N 1
ATOM 581 C CA . THR A 1 74 ? -10.942 -2.496 9.978 1.00 97.31 74 THR A CA 1
ATOM 582 C C . THR A 1 74 ? -10.466 -2.909 8.591 1.00 97.31 74 THR A C 1
ATOM 584 O O . THR A 1 74 ? -9.519 -3.667 8.422 1.00 97.31 74 THR A O 1
ATOM 587 N N . THR A 1 75 ? -11.147 -2.379 7.583 1.00 96.88 75 THR A N 1
ATOM 588 C CA . THR A 1 75 ? -10.737 -2.404 6.180 1.00 96.88 75 THR A CA 1
ATOM 589 C C . THR A 1 75 ? -9.917 -1.157 5.860 1.00 96.88 75 THR A C 1
ATOM 591 O O . THR A 1 75 ? -10.058 -0.123 6.524 1.00 96.88 75 THR A O 1
ATOM 594 N N . ILE A 1 76 ? -9.070 -1.247 4.833 1.00 97.44 76 ILE A N 1
ATOM 595 C CA . ILE A 1 76 ? -8.215 -0.146 4.383 1.00 97.44 76 ILE A CA 1
ATOM 596 C C . ILE A 1 76 ? -8.736 0.396 3.055 1.00 97.44 76 ILE A C 1
ATOM 598 O O . ILE A 1 76 ? -8.827 -0.322 2.060 1.00 97.44 76 ILE A O 1
ATOM 602 N N . ARG A 1 77 ? -9.018 1.697 3.013 1.00 96.94 77 ARG A N 1
ATOM 603 C CA . ARG A 1 77 ? -9.473 2.392 1.809 1.00 96.94 77 ARG A CA 1
ATOM 604 C C . ARG A 1 77 ? -8.288 2.801 0.926 1.00 96.94 77 ARG A C 1
ATOM 606 O O . ARG A 1 77 ? -7.614 3.794 1.214 1.00 96.94 77 ARG A O 1
ATOM 613 N N . ASN A 1 78 ? -8.084 2.094 -0.190 1.00 97.12 78 ASN A N 1
ATOM 614 C CA . ASN A 1 78 ? -6.976 2.322 -1.137 1.00 97.12 78 ASN A CA 1
ATOM 615 C C . ASN A 1 78 ? -6.858 3.770 -1.628 1.00 97.12 78 ASN A C 1
ATOM 617 O O . ASN A 1 78 ? -5.751 4.299 -1.742 1.00 97.12 78 ASN A O 1
ATOM 621 N N . SER A 1 79 ? -7.981 4.457 -1.855 1.00 96.50 79 SER A N 1
ATOM 622 C CA . SER A 1 79 ? -7.966 5.862 -2.282 1.00 96.50 79 SER A CA 1
ATOM 623 C C . SER A 1 79 ? -7.341 6.802 -1.242 1.00 96.50 79 SER A C 1
ATOM 625 O O . SER A 1 79 ? -6.711 7.794 -1.609 1.00 96.50 79 SER A O 1
ATOM 627 N N . VAL A 1 80 ? -7.449 6.490 0.054 1.00 97.94 80 VAL A N 1
ATOM 628 C CA . VAL A 1 80 ? -6.785 7.247 1.127 1.00 97.94 80 VAL A CA 1
ATOM 629 C C . VAL A 1 80 ? -5.361 6.755 1.333 1.00 97.94 80 VAL A C 1
ATOM 631 O O . VAL A 1 80 ? -4.476 7.579 1.551 1.00 97.94 80 VAL A O 1
ATOM 634 N N . LEU A 1 81 ? -5.108 5.448 1.214 1.00 98.19 81 LEU A N 1
ATOM 635 C CA . LEU A 1 81 ? -3.755 4.903 1.338 1.00 98.19 81 LEU A CA 1
ATOM 636 C C . LEU A 1 81 ? -2.821 5.518 0.296 1.00 98.19 81 LEU A C 1
ATOM 638 O O . LEU A 1 81 ? -1.718 5.939 0.629 1.00 98.19 81 LEU A O 1
ATOM 642 N N . ARG A 1 82 ? -3.298 5.687 -0.939 1.00 97.75 82 ARG A N 1
ATOM 643 C CA . ARG A 1 82 ? -2.557 6.370 -2.004 1.00 97.75 82 ARG A CA 1
ATOM 644 C C . ARG A 1 82 ? -2.187 7.810 -1.632 1.00 97.75 82 ARG A C 1
ATOM 646 O O . ARG A 1 82 ? -1.073 8.250 -1.907 1.00 97.75 82 ARG A O 1
ATOM 653 N N . LYS A 1 83 ? -3.078 8.531 -0.937 1.00 97.94 83 LYS A N 1
ATOM 654 C CA . LYS A 1 83 ? -2.771 9.866 -0.389 1.00 97.94 83 LYS A CA 1
ATOM 655 C C . LYS A 1 83 ? -1.695 9.785 0.692 1.00 97.94 83 LYS A C 1
ATOM 657 O O . LYS A 1 83 ? -0.757 10.570 0.659 1.00 97.94 83 LYS A O 1
ATOM 662 N N . VAL A 1 84 ? -1.784 8.821 1.610 1.00 98.31 84 VAL A N 1
ATOM 663 C CA . VAL A 1 84 ? -0.774 8.592 2.663 1.00 98.31 84 VAL A CA 1
ATOM 664 C C . VAL A 1 84 ? 0.597 8.289 2.046 1.00 98.31 84 VAL A C 1
ATOM 666 O O . VAL A 1 84 ? 1.597 8.866 2.468 1.00 98.31 84 VAL A O 1
ATOM 669 N N . VAL A 1 85 ? 0.647 7.446 1.011 1.00 97.69 85 VAL 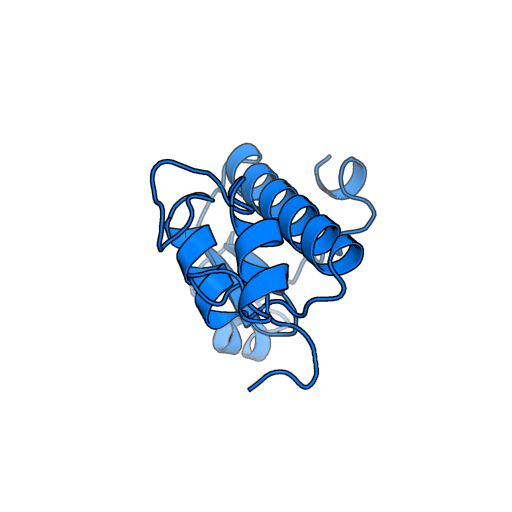A N 1
ATOM 670 C CA . VAL A 1 85 ? 1.857 7.146 0.228 1.00 97.69 85 VAL A CA 1
ATOM 671 C C . VAL A 1 85 ? 2.441 8.423 -0.385 1.00 97.69 85 VAL A C 1
ATOM 673 O O . VAL A 1 85 ? 3.617 8.721 -0.171 1.00 97.69 85 VAL A O 1
ATOM 676 N N . GLY A 1 86 ? 1.619 9.230 -1.067 1.00 96.44 86 GLY A N 1
ATOM 677 C CA . GLY A 1 86 ? 2.035 10.530 -1.613 1.00 96.44 86 GLY A CA 1
ATOM 678 C C . GLY A 1 86 ? 2.512 11.518 -0.540 1.00 96.44 86 GLY A C 1
ATOM 679 O O . GLY A 1 86 ? 3.435 12.298 -0.764 1.00 96.44 86 GLY A O 1
ATOM 680 N N . MET A 1 87 ? 1.958 11.424 0.669 1.00 97.25 87 MET A N 1
ATOM 681 C CA . MET A 1 87 ? 2.347 12.208 1.844 1.00 97.25 87 MET A CA 1
ATOM 682 C C . MET A 1 87 ? 3.512 11.592 2.634 1.00 97.25 87 MET A C 1
ATOM 684 O O . MET A 1 87 ? 3.762 11.996 3.772 1.00 97.25 87 MET A O 1
ATOM 688 N N . ARG A 1 88 ? 4.251 10.644 2.041 1.00 95.88 88 ARG A N 1
ATOM 689 C CA . ARG A 1 88 ? 5.413 9.971 2.648 1.00 95.88 88 ARG A CA 1
ATOM 690 C C . ARG A 1 88 ? 5.077 9.320 3.995 1.00 95.88 88 ARG A C 1
ATOM 692 O O . ARG A 1 88 ? 5.829 9.423 4.956 1.00 95.88 88 ARG A O 1
ATOM 699 N N . GLY A 1 89 ? 3.908 8.693 4.077 1.00 97.38 89 GLY A N 1
ATOM 700 C CA . GLY A 1 89 ? 3.424 8.022 5.279 1.00 97.38 89 GLY A CA 1
ATOM 701 C C . GLY A 1 89 ? 2.720 8.935 6.282 1.00 97.38 89 GLY A C 1
ATOM 702 O O . GLY A 1 89 ? 2.181 8.423 7.260 1.00 97.38 89 GLY A O 1
ATOM 703 N N . ARG A 1 90 ? 2.687 10.259 6.080 1.00 98.00 90 ARG A N 1
ATOM 704 C CA . ARG A 1 90 ? 1.966 11.176 6.977 1.00 98.00 90 ARG A CA 1
ATOM 705 C C . ARG A 1 90 ? 0.456 11.061 6.811 1.00 98.00 90 ARG A C 1
ATOM 707 O O . ARG A 1 90 ? -0.058 10.824 5.719 1.00 98.00 90 ARG A O 1
ATOM 714 N N . CYS A 1 91 ? -0.260 11.230 7.915 1.00 97.50 91 CYS A N 1
ATOM 715 C CA . CYS A 1 91 ? -1.709 11.126 7.954 1.00 97.50 91 CYS A CA 1
ATOM 716 C C . CYS A 1 91 ? -2.362 12.344 7.264 1.00 97.50 91 CYS A C 1
ATOM 718 O O . CYS A 1 91 ? -2.096 13.471 7.679 1.00 97.50 91 CYS A O 1
ATOM 720 N N . PRO A 1 92 ? -3.265 12.163 6.279 1.00 97.62 92 PRO A N 1
ATOM 721 C CA . PRO A 1 92 ? -3.883 13.277 5.557 1.00 97.62 92 PRO A CA 1
ATOM 722 C C . PRO A 1 92 ? -4.657 14.267 6.430 1.00 97.62 92 PRO A C 1
ATOM 724 O O . PRO A 1 92 ? -4.652 15.458 6.152 1.00 97.62 92 PRO A O 1
ATOM 727 N N . CYS A 1 93 ? -5.310 13.791 7.493 1.00 97.12 93 CYS A N 1
ATOM 728 C CA . CYS A 1 93 ? -6.098 14.648 8.379 1.00 97.12 93 CYS A CA 1
ATOM 729 C C . CYS A 1 93 ? -5.322 15.204 9.574 1.00 97.12 93 CYS A C 1
ATOM 731 O O . CYS A 1 93 ? -5.783 16.137 10.221 1.00 97.12 93 CYS A O 1
ATOM 733 N N . ARG A 1 94 ? -4.172 14.608 9.913 1.00 97.00 94 ARG A N 1
ATOM 734 C CA . ARG A 1 94 ? -3.303 15.050 11.013 1.00 97.00 94 ARG A CA 1
ATOM 735 C C . ARG A 1 94 ? -1.841 14.923 10.578 1.00 97.00 94 ARG A C 1
ATOM 737 O O . ARG A 1 94 ? -1.158 14.007 11.040 1.00 97.00 94 ARG A O 1
ATOM 744 N N . PRO A 1 95 ? -1.356 15.804 9.683 1.00 96.56 95 PRO A N 1
ATOM 745 C CA . PRO A 1 95 ? -0.072 15.622 8.998 1.00 96.56 95 PRO A CA 1
ATOM 746 C C . PRO A 1 95 ? 1.153 15.600 9.913 1.00 96.56 95 PRO A C 1
ATOM 748 O O . PRO A 1 95 ? 2.207 15.141 9.496 1.00 96.56 95 PRO A O 1
ATOM 751 N N . ILE A 1 96 ? 1.024 16.040 11.164 1.00 97.06 96 ILE A N 1
ATOM 752 C CA . ILE A 1 96 ? 2.080 15.924 12.178 1.00 97.06 96 ILE A CA 1
ATOM 753 C C . ILE A 1 96 ? 2.394 14.467 12.563 1.00 97.06 96 ILE A C 1
ATOM 755 O O . ILE A 1 96 ? 3.471 14.189 13.079 1.00 97.06 96 ILE A O 1
A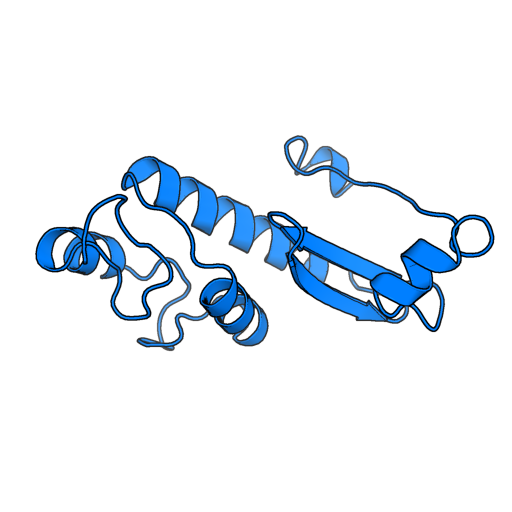TOM 759 N N . PHE A 1 97 ? 1.478 13.529 12.301 1.00 97.75 97 PHE A N 1
ATOM 760 C CA . PHE A 1 97 ? 1.649 12.114 12.616 1.00 97.75 97 PHE A CA 1
ATOM 761 C C . PHE A 1 97 ? 1.846 11.275 11.355 1.00 97.75 97 PHE A C 1
ATOM 763 O O . PHE A 1 97 ? 1.212 11.508 10.322 1.00 97.75 97 PHE A O 1
ATOM 770 N N . HIS A 1 98 ? 2.657 10.226 11.470 1.00 97.62 98 HIS A N 1
ATOM 771 C CA . HIS A 1 98 ? 2.654 9.135 10.500 1.00 97.62 98 HIS A CA 1
ATOM 772 C C . HIS A 1 98 ? 1.421 8.253 10.702 1.00 97.62 98 HIS A C 1
ATOM 774 O O . HIS A 1 98 ? 0.870 8.168 11.796 1.00 97.62 98 HIS A O 1
ATOM 780 N N . CYS A 1 99 ? 0.953 7.642 9.623 1.00 97.62 99 CYS A N 1
ATOM 781 C CA . CYS A 1 99 ? -0.146 6.698 9.640 1.00 97.62 99 CYS A CA 1
ATOM 782 C C . CYS A 1 99 ? 0.352 5.301 10.071 1.00 97.62 99 CYS A C 1
ATOM 784 O O . CYS A 1 99 ? 1.388 4.873 9.561 1.00 97.62 99 CYS A O 1
ATOM 786 N N . PRO A 1 100 ? -0.374 4.564 10.934 1.00 97.94 100 PRO A N 1
ATOM 787 C CA . PRO A 1 100 ? -1.557 4.987 11.691 1.00 97.94 100 PRO A CA 1
ATOM 788 C C . PRO A 1 100 ? -1.207 6.049 12.744 1.00 97.94 100 PRO A C 1
ATOM 790 O O . PRO A 1 100 ? -0.235 5.914 13.479 1.00 97.94 100 PRO A O 1
ATOM 793 N N . CYS A 1 101 ? -2.007 7.116 12.829 1.00 97.31 101 CYS A N 1
ATOM 794 C CA . CYS A 1 101 ? -1.775 8.148 13.843 1.00 97.31 101 CYS A CA 1
ATOM 795 C C . CYS A 1 101 ? -2.224 7.662 15.238 1.00 97.31 101 CYS A C 1
ATOM 797 O O . CYS A 1 101 ? -3.147 6.844 15.310 1.00 97.31 101 CYS A O 1
ATOM 799 N N . PRO A 1 102 ? -1.689 8.219 16.344 1.00 97.19 102 PRO A N 1
ATOM 800 C CA . PRO A 1 102 ? -2.033 7.792 17.710 1.00 97.19 102 PRO A CA 1
ATOM 801 C C . PRO A 1 102 ? -3.528 7.885 18.052 1.00 97.19 102 PRO A C 1
ATOM 803 O O . PRO A 1 102 ? -4.024 7.195 18.937 1.00 97.19 102 PRO A O 1
ATOM 806 N N . LEU A 1 103 ? -4.267 8.737 17.338 1.00 97.44 103 LEU A N 1
ATOM 807 C CA . LEU A 1 103 ? -5.697 8.958 17.547 1.00 97.44 103 LEU A CA 1
ATOM 808 C C . LEU A 1 103 ? -6.588 8.035 16.703 1.00 97.44 103 LEU A C 1
ATOM 810 O O . LEU A 1 103 ? -7.793 8.001 16.930 1.00 97.44 103 LEU A O 1
ATOM 814 N N . ALA A 1 104 ? -6.026 7.270 15.760 1.00 97.62 104 ALA A N 1
ATOM 815 C CA . ALA A 1 104 ? -6.809 6.471 14.819 1.00 97.62 104 ALA A CA 1
ATOM 816 C C . ALA A 1 104 ? -7.691 5.435 15.529 1.00 97.62 104 ALA A C 1
ATOM 818 O O . ALA A 1 104 ? -8.870 5.334 15.214 1.00 97.62 104 ALA A O 1
ATOM 819 N N . ALA A 1 105 ? -7.157 4.711 16.518 1.00 97.12 105 ALA A N 1
ATOM 820 C CA . ALA A 1 105 ? -7.927 3.710 17.261 1.00 97.12 105 ALA A CA 1
ATOM 821 C C . ALA A 1 105 ? -9.094 4.348 18.031 1.00 97.12 105 ALA A C 1
ATOM 823 O O . ALA A 1 105 ? -10.213 3.841 18.009 1.00 97.12 105 ALA A O 1
ATOM 824 N N . LYS A 1 106 ? -8.850 5.507 18.656 1.00 97.25 106 LYS A N 1
ATOM 825 C CA . LYS A 1 106 ? -9.878 6.281 19.363 1.00 97.25 106 LYS A CA 1
ATOM 826 C C . LYS A 1 106 ? -10.971 6.775 18.416 1.00 97.25 106 LYS A C 1
ATOM 828 O O . LYS A 1 106 ? -12.144 6.699 18.766 1.00 97.25 106 LYS A O 1
ATOM 833 N N . ASP A 1 107 ? -10.597 7.265 17.237 1.00 97.31 107 ASP A N 1
ATOM 834 C CA . ASP A 1 107 ? -11.555 7.677 16.210 1.00 97.31 107 ASP A CA 1
ATOM 835 C C . ASP A 1 107 ? -12.411 6.481 15.759 1.00 97.31 107 ASP A C 1
ATOM 837 O O . ASP A 1 107 ? -13.636 6.573 15.755 1.00 97.31 107 ASP A O 1
ATOM 841 N N . ILE A 1 108 ? -11.782 5.330 15.484 1.00 97.12 108 ILE A N 1
ATOM 842 C CA . ILE A 1 108 ? -12.470 4.098 15.064 1.00 97.12 108 ILE A CA 1
ATOM 843 C C . ILE A 1 108 ? -13.450 3.614 16.134 1.00 97.12 108 ILE A C 1
ATOM 845 O O . ILE A 1 108 ? -14.558 3.201 15.807 1.00 97.12 108 ILE A O 1
ATOM 849 N N . LEU A 1 109 ? -13.081 3.674 17.414 1.00 94.75 109 LEU A N 1
ATOM 850 C CA . LEU A 1 109 ? -13.987 3.296 18.502 1.00 94.75 109 LEU A CA 1
ATOM 851 C C . LEU A 1 109 ? -15.216 4.210 18.587 1.00 94.75 109 LEU A C 1
ATOM 853 O O . LEU A 1 109 ? -16.283 3.742 18.966 1.00 94.75 109 LEU A O 1
ATOM 857 N N . ARG A 1 110 ? -15.071 5.493 18.239 1.00 94.88 110 ARG A N 1
ATOM 858 C CA . ARG A 1 110 ? -16.144 6.493 18.341 1.00 94.88 110 ARG A CA 1
ATOM 859 C C . ARG A 1 110 ? -17.039 6.564 17.107 1.00 94.88 110 ARG A C 1
ATOM 861 O O . ARG A 1 110 ? -18.236 6.761 17.252 1.00 94.88 110 ARG A O 1
ATOM 868 N N . ALA A 1 111 ? -16.452 6.454 15.920 1.00 95.12 111 ALA A N 1
ATOM 869 C CA . ALA A 1 111 ? -17.103 6.747 14.641 1.00 95.12 111 ALA A CA 1
ATOM 870 C C . ALA A 1 111 ? -16.923 5.626 13.603 1.00 95.12 111 ALA A C 1
ATOM 872 O O . ALA A 1 111 ? -17.098 5.851 12.408 1.00 95.12 111 ALA A O 1
ATOM 873 N N . GLY A 1 112 ? -16.441 4.451 14.028 1.00 95.88 112 GLY A N 1
ATOM 874 C CA . GLY A 1 112 ? -16.163 3.276 13.188 1.00 95.88 112 GLY A CA 1
ATOM 875 C C . GLY A 1 112 ? -15.144 3.482 12.069 1.00 95.88 112 GLY A C 1
ATOM 876 O O . GLY A 1 112 ? -14.914 2.569 11.277 1.00 95.88 112 GLY A O 1
ATOM 877 N N . SER A 1 113 ? -14.497 4.643 12.006 1.00 97.44 113 SER A N 1
ATOM 878 C CA . SER A 1 113 ? -13.428 4.950 11.065 1.00 97.44 113 SER A CA 1
ATOM 879 C C . SER A 1 113 ? -12.407 5.902 11.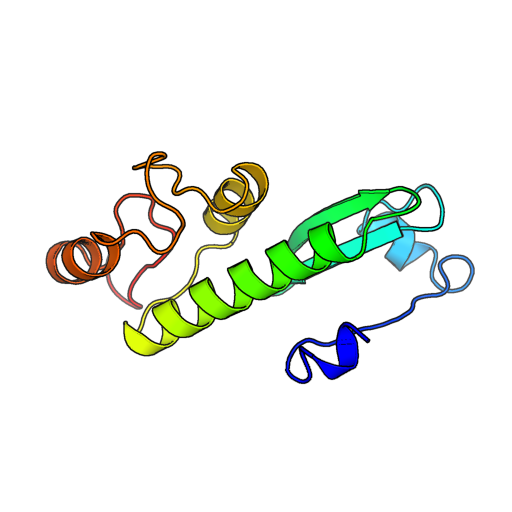678 1.00 97.44 113 SER A C 1
ATOM 881 O O . SER A 1 113 ? -12.705 6.629 12.625 1.00 97.44 113 SER A O 1
ATOM 883 N N . CYS A 1 114 ? -11.176 5.897 11.161 1.00 97.62 114 CYS A N 1
ATOM 884 C CA . CYS A 1 114 ? -10.237 6.965 11.497 1.00 97.62 114 CYS A CA 1
ATOM 885 C C . CYS A 1 114 ? -10.658 8.266 10.802 1.00 97.62 114 CYS A C 1
ATOM 887 O O . CYS A 1 114 ? -11.347 8.230 9.788 1.00 97.62 114 CYS A O 1
ATOM 889 N N . TYR A 1 115 ? -10.207 9.421 11.292 1.00 97.38 115 TYR A N 1
ATOM 890 C CA . TYR A 1 115 ? -10.702 10.709 10.790 1.00 97.38 115 TYR A CA 1
ATOM 891 C C . TYR A 1 115 ? -10.511 10.930 9.270 1.00 97.38 115 TYR A C 1
ATOM 893 O O . TYR A 1 115 ? -11.378 11.499 8.616 1.00 97.38 115 TYR A O 1
ATOM 901 N N . CYS A 1 116 ? -9.415 10.457 8.657 1.00 97.06 116 CYS A N 1
ATOM 902 C CA . CYS A 1 116 ? -9.242 10.528 7.193 1.00 97.06 116 CYS A CA 1
ATOM 903 C C . CYS A 1 116 ? -9.981 9.415 6.422 1.00 97.06 116 CYS A C 1
ATOM 905 O O . CYS A 1 116 ? -9.952 9.376 5.187 1.00 97.06 116 CYS A O 1
ATOM 907 N N . GLY A 1 117 ? -10.601 8.478 7.136 1.00 97.12 117 GLY A N 1
ATOM 908 C CA . GLY A 1 117 ? -11.290 7.313 6.598 1.00 97.12 117 GLY A CA 1
ATOM 909 C C . GLY A 1 117 ? -10.367 6.323 5.892 1.00 97.12 117 GLY A C 1
ATOM 910 O O . GLY A 1 117 ? -10.808 5.663 4.955 1.00 97.12 117 GLY A O 1
ATOM 911 N N . LEU A 1 118 ? -9.080 6.257 6.257 1.00 98.06 118 LEU A N 1
ATOM 912 C CA . LEU A 1 118 ? -8.206 5.178 5.786 1.00 98.06 118 LEU A CA 1
ATOM 913 C C . LEU A 1 118 ? -8.679 3.834 6.338 1.00 98.06 118 LEU A C 1
ATOM 915 O O . LEU A 1 118 ? -8.839 2.895 5.574 1.00 98.06 118 LEU A O 1
ATOM 919 N N . PHE A 1 119 ? -8.896 3.774 7.649 1.00 98.25 119 PHE A N 1
ATOM 920 C CA . PHE A 1 119 ? -9.373 2.599 8.365 1.00 98.25 119 PHE A CA 1
ATOM 921 C C . PHE A 1 119 ? -10.877 2.732 8.582 1.00 98.25 119 PHE A C 1
ATOM 923 O O . PHE A 1 119 ? -11.308 3.755 9.121 1.00 98.25 119 PHE A O 1
ATOM 930 N N . LYS A 1 120 ? -11.665 1.729 8.187 1.00 96.19 120 LYS A N 1
ATOM 931 C CA . LYS A 1 120 ? -13.126 1.706 8.371 1.00 96.19 120 LYS A CA 1
ATOM 932 C C . LYS A 1 120 ? -13.614 0.309 8.761 1.00 96.19 120 LYS A C 1
ATOM 934 O O . LYS A 1 120 ? -13.254 -0.667 8.107 1.00 96.19 120 LYS A O 1
ATOM 939 N N . ARG A 1 121 ? -14.426 0.193 9.815 1.00 94.69 121 ARG A N 1
ATOM 940 C CA . ARG A 1 121 ? -15.051 -1.078 10.221 1.00 94.69 121 ARG A CA 1
ATOM 941 C C . ARG A 1 121 ? -16.038 -1.557 9.160 1.00 94.69 121 ARG A C 1
ATOM 943 O O 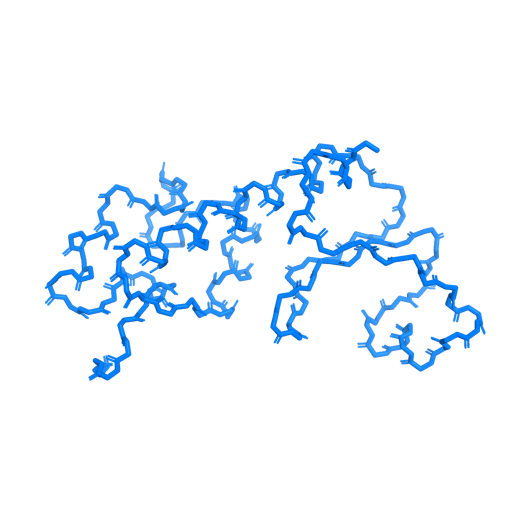. ARG A 1 121 ? -16.774 -0.756 8.586 1.00 94.69 121 ARG A O 1
ATOM 950 N N . ALA A 1 122 ? -16.070 -2.867 8.931 1.00 79.81 122 ALA A N 1
ATOM 951 C CA . ALA A 1 122 ? -17.106 -3.474 8.106 1.00 79.81 122 ALA A CA 1
ATOM 952 C C . ALA A 1 122 ? -18.485 -3.222 8.747 1.00 79.81 122 ALA A C 1
ATOM 954 O O . ALA A 1 122 ? -18.648 -3.406 9.952 1.00 79.81 122 ALA A O 1
ATOM 955 N N . GLY A 1 123 ? -19.455 -2.756 7.957 1.00 69.94 123 GLY A N 1
ATOM 956 C CA . GLY A 1 123 ? -20.828 -2.522 8.423 1.00 69.94 123 GLY A CA 1
ATOM 957 C C . GLY A 1 123 ? -21.065 -1.240 9.234 1.00 69.94 123 GLY A C 1
ATOM 958 O O . GLY A 1 123 ? -22.157 -1.075 9.768 1.00 69.94 123 GLY A O 1
ATOM 959 N N . HIS A 1 124 ? -20.095 -0.324 9.331 1.00 58.47 124 HIS A N 1
ATOM 960 C CA . HIS A 1 124 ? -20.337 1.019 9.875 1.00 58.47 124 HIS A CA 1
ATOM 961 C C . HIS A 1 124 ? -20.593 2.017 8.728 1.00 58.47 124 HIS A C 1
ATOM 963 O O . HIS A 1 124 ? -19.863 1.937 7.730 1.00 58.47 124 HIS A O 1
ATOM 969 N N . PRO A 1 125 ? -21.610 2.905 8.819 1.00 53.62 125 PRO A N 1
ATOM 970 C CA . PRO A 1 125 ? -21.941 3.854 7.753 1.00 53.62 125 PRO A CA 1
ATOM 971 C C . PRO A 1 125 ? -20.753 4.729 7.330 1.00 53.62 125 PRO A C 1
ATOM 973 O O . PRO A 1 125 ? -19.843 5.003 8.143 1.00 53.62 125 PRO A O 1
#

pLDDT: mean 94.27, std 6.04, range [53.62, 98.31]

Sequence (125 aa):
ELKRRHPDVPFEMVDVDRHPDLAARHGVESVPAVIVVRDGDVMQRFTGPVQRARVETLIDLGERVESFARLTGTTIRNSVLRKVVGMRGRCPCRPIFHCPCPLAAKDILRAGSCYCGLFKRAGHP

Foldseek 3Di:
DLCVVCVVDDDDDDDCVVVVVVCVVQVPPDPDKDFDDDPNHTLDIDDDDDDPVLVVLLVVLVVLQVVVLVVLQWDFDSVLSSVCNVLSQAHPVHRVAGPVGPCQSVCCVVQQGGPSRRTHHPPGD